Protein AF-A0A6G4ITS8-F1 (afdb_monomer_lite)

Foldseek 3Di:
DVVVVVVVVVVVVVVVVVVVVVVVVVVVVVPDPPDPDDDDDPDDPVPDDPVVVVVVVVVVCVVVVHDDDDDDPPPPPPPDD

Structure (mmCIF, N/CA/C/O backbone):
data_AF-A0A6G4ITS8-F1
#
_entry.id   AF-A0A6G4ITS8-F1
#
loop_
_atom_site.group_PDB
_atom_site.id
_atom_site.type_symbol
_atom_site.label_atom_id
_atom_site.label_alt_id
_atom_site.label_comp_id
_atom_site.label_asym_id
_atom_site.label_entity_id
_atom_site.label_seq_id
_atom_site.pdbx_PDB_ins_code
_atom_site.Cartn_x
_atom_site.Cartn_y
_atom_site.Cartn_z
_atom_site.occupancy
_atom_site.B_iso_or_equiv
_atom_site.auth_seq_id
_atom_site.auth_comp_id
_atom_site.auth_asym_id
_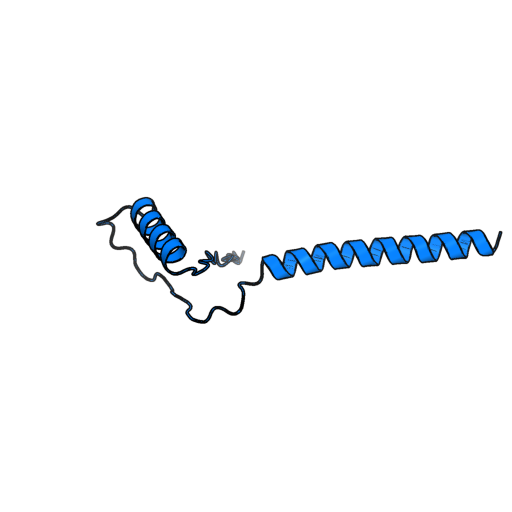atom_site.auth_atom_id
_atom_site.pdbx_PDB_model_num
ATOM 1 N N . MET A 1 1 ? 39.596 0.460 -21.135 1.00 68.75 1 MET A N 1
ATOM 2 C CA . MET A 1 1 ? 39.650 -1.019 -21.049 1.00 68.75 1 MET A CA 1
ATOM 3 C C . MET A 1 1 ? 38.286 -1.582 -21.429 1.00 68.75 1 MET A C 1
ATOM 5 O O . MET A 1 1 ? 37.304 -1.147 -20.844 1.00 68.75 1 MET A O 1
ATOM 9 N N . LYS A 1 2 ? 38.192 -2.480 -22.424 1.00 72.75 2 LYS A N 1
ATOM 10 C CA . LYS A 1 2 ? 36.900 -2.990 -22.946 1.00 72.75 2 LYS A CA 1
ATOM 11 C C . LYS A 1 2 ? 35.986 -3.570 -21.852 1.00 72.75 2 LYS A C 1
ATOM 13 O O . LYS A 1 2 ? 34.780 -3.391 -21.913 1.00 72.75 2 LYS A O 1
ATOM 18 N N . TRP A 1 3 ? 36.574 -4.180 -20.826 1.00 78.81 3 TRP A N 1
ATOM 19 C CA . TRP A 1 3 ? 35.852 -4.822 -19.725 1.00 78.81 3 TRP A CA 1
ATOM 20 C C . TRP A 1 3 ? 35.209 -3.834 -18.746 1.00 78.81 3 TRP A C 1
ATOM 22 O O . TRP A 1 3 ? 34.145 -4.113 -18.212 1.00 78.81 3 TRP A O 1
ATOM 32 N N . PHE A 1 4 ? 35.801 -2.650 -18.565 1.00 84.75 4 PHE A N 1
ATOM 33 C CA . PHE A 1 4 ? 35.240 -1.619 -17.688 1.00 84.75 4 PHE A CA 1
ATOM 34 C C . PHE A 1 4 ? 33.901 -1.086 -18.212 1.00 84.75 4 PHE A C 1
ATOM 36 O O . PHE A 1 4 ? 32.970 -0.899 -17.438 1.00 84.75 4 PHE A O 1
ATOM 43 N N . LYS A 1 5 ? 33.785 -0.899 -19.534 1.00 84.38 5 LYS A N 1
ATOM 44 C CA . LYS A 1 5 ? 32.518 -0.488 -20.159 1.00 84.38 5 LYS A CA 1
ATOM 45 C C . LYS A 1 5 ? 31.422 -1.529 -19.939 1.00 84.38 5 LYS A C 1
ATOM 47 O O . LYS A 1 5 ? 30.323 -1.172 -19.555 1.00 84.38 5 LYS A O 1
ATOM 52 N N . LEU A 1 6 ? 31.763 -2.808 -20.090 1.00 88.12 6 LEU A N 1
ATOM 53 C CA . LEU A 1 6 ? 30.816 -3.910 -19.926 1.00 88.12 6 LEU A CA 1
ATOM 54 C C . LEU A 1 6 ? 30.292 -3.996 -18.481 1.00 88.12 6 LEU A C 1
ATOM 56 O O . LEU A 1 6 ? 29.094 -4.134 -18.263 1.00 88.12 6 LEU A O 1
ATOM 60 N N . ILE A 1 7 ? 31.173 -3.840 -17.490 1.00 91.81 7 ILE A N 1
ATOM 61 C CA . ILE A 1 7 ? 30.785 -3.814 -16.070 1.00 91.81 7 ILE A CA 1
ATOM 62 C C . ILE A 1 7 ? 29.873 -2.618 -15.771 1.00 91.81 7 ILE A C 1
ATOM 64 O O . ILE A 1 7 ? 28.881 -2.763 -15.057 1.00 91.81 7 ILE A O 1
ATOM 68 N N . LEU A 1 8 ? 30.182 -1.449 -16.336 1.00 91.25 8 LEU A N 1
ATOM 69 C CA . LEU A 1 8 ? 29.370 -0.246 -16.172 1.00 91.25 8 LEU A CA 1
ATOM 70 C C . LEU A 1 8 ? 27.967 -0.425 -16.773 1.00 91.25 8 LEU A C 1
ATOM 72 O O . LEU A 1 8 ? 26.983 -0.118 -16.105 1.00 91.25 8 LEU A O 1
ATOM 76 N N . ASP A 1 9 ? 27.875 -0.989 -17.979 1.00 89.44 9 ASP A N 1
ATOM 77 C CA . ASP A 1 9 ? 26.602 -1.239 -18.664 1.00 89.44 9 ASP A CA 1
ATOM 78 C C . ASP A 1 9 ? 25.715 -2.212 -17.870 1.00 89.44 9 ASP A C 1
ATOM 80 O O . ASP A 1 9 ? 24.532 -1.946 -17.652 1.00 89.44 9 ASP A O 1
ATOM 84 N N . VAL A 1 10 ? 26.290 -3.304 -17.352 1.00 95.00 10 VAL A N 1
ATOM 85 C CA . VAL A 1 10 ? 25.567 -4.266 -16.499 1.00 95.00 10 VAL A CA 1
ATOM 86 C C . VAL A 1 10 ? 25.093 -3.612 -15.199 1.00 95.00 10 VAL A C 1
ATOM 88 O O . VAL A 1 10 ? 23.969 -3.847 -14.759 1.00 95.00 10 VAL A O 1
ATOM 91 N N . THR A 1 11 ? 25.919 -2.755 -14.598 1.00 95.38 11 THR A N 1
ATOM 92 C CA . THR A 1 11 ? 25.570 -2.055 -13.352 1.00 95.38 11 THR A CA 1
ATOM 93 C C . THR A 1 11 ? 24.396 -1.097 -13.565 1.00 95.38 11 THR A C 1
ATOM 95 O O . THR A 1 11 ? 23.461 -1.080 -12.767 1.00 95.38 11 THR A O 1
ATOM 98 N N . ILE A 1 12 ? 24.406 -0.340 -14.667 1.00 95.25 12 ILE A N 1
ATOM 99 C CA . ILE A 1 12 ? 23.313 0.570 -15.039 1.00 95.25 12 ILE A CA 1
ATOM 100 C C . ILE A 1 12 ? 22.028 -0.217 -15.305 1.00 95.25 12 ILE A C 1
ATOM 102 O O . ILE A 1 12 ? 20.957 0.185 -14.853 1.00 95.25 12 ILE A O 1
ATOM 106 N N . PHE A 1 13 ? 22.127 -1.364 -15.979 1.00 96.00 13 PHE A N 1
ATOM 107 C CA . PHE A 1 13 ? 20.974 -2.219 -16.243 1.00 96.00 13 PHE A CA 1
ATOM 108 C C . PHE A 1 13 ? 20.325 -2.734 -14.950 1.00 96.00 13 PHE A C 1
ATOM 110 O O . PHE A 1 13 ? 19.108 -2.647 -14.792 1.00 96.00 13 PHE A O 1
ATOM 117 N N . ILE A 1 14 ? 21.133 -3.197 -13.990 1.00 95.94 14 ILE A N 1
ATOM 118 C CA . ILE A 1 14 ? 20.649 -3.628 -12.670 1.00 95.94 14 ILE A CA 1
ATOM 119 C C . ILE A 1 14 ? 19.988 -2.460 -11.926 1.00 95.94 14 ILE A C 1
ATOM 121 O O . ILE A 1 14 ? 18.924 -2.635 -11.336 1.00 95.94 14 ILE A O 1
ATOM 125 N N . LEU A 1 15 ? 20.575 -1.261 -11.988 1.00 96.50 15 LEU A N 1
ATOM 126 C CA . LEU A 1 15 ? 20.019 -0.070 -11.347 1.00 96.50 15 LEU A CA 1
ATOM 127 C C . LEU A 1 15 ? 18.623 0.270 -11.895 1.00 96.50 15 LEU A C 1
ATOM 129 O O . LEU A 1 15 ? 17.699 0.505 -11.120 1.00 96.50 15 LEU A O 1
ATOM 133 N N . ILE A 1 16 ? 18.459 0.247 -13.222 1.00 95.44 16 ILE A N 1
ATOM 134 C CA . ILE A 1 16 ? 17.172 0.498 -13.888 1.00 95.44 16 ILE A CA 1
ATOM 135 C C . ILE A 1 16 ? 16.152 -0.582 -13.512 1.00 95.44 16 ILE A C 1
ATOM 137 O O . ILE A 1 16 ? 15.008 -0.255 -13.201 1.00 95.44 16 ILE A O 1
ATOM 141 N N . ALA A 1 17 ? 16.559 -1.854 -13.490 1.00 95.12 17 ALA A N 1
ATOM 142 C CA . ALA A 1 17 ? 15.680 -2.962 -13.125 1.00 95.12 17 ALA A CA 1
ATOM 143 C C . ALA A 1 17 ? 15.151 -2.834 -11.688 1.00 95.12 17 ALA A C 1
ATOM 145 O O . ALA A 1 17 ? 13.959 -3.026 -11.458 1.00 95.12 17 ALA A O 1
ATOM 146 N N . ILE A 1 18 ? 16.004 -2.452 -10.733 1.00 94.88 18 ILE A N 1
ATOM 147 C CA . ILE A 1 18 ? 15.588 -2.203 -9.344 1.00 94.88 18 ILE A CA 1
ATOM 148 C C . ILE A 1 18 ? 14.632 -1.008 -9.275 1.00 94.88 18 ILE A C 1
ATOM 150 O O . ILE A 1 18 ? 13.630 -1.072 -8.566 1.00 94.88 18 ILE A O 1
ATOM 154 N N . LEU A 1 19 ? 14.906 0.065 -10.022 1.00 92.56 19 LEU A N 1
ATOM 155 C CA . LEU A 1 19 ? 14.049 1.251 -10.041 1.00 92.56 19 LEU A CA 1
ATOM 156 C C . LEU A 1 19 ? 12.635 0.918 -10.540 1.00 92.56 19 LEU A C 1
ATOM 158 O O . LEU A 1 19 ? 11.648 1.305 -9.916 1.00 92.56 19 LEU A O 1
ATOM 162 N N . LEU A 1 20 ? 12.550 0.158 -11.637 1.00 90.06 20 LEU A N 1
ATOM 163 C CA . LEU A 1 20 ? 11.288 -0.333 -12.185 1.00 90.06 20 LEU A CA 1
ATOM 164 C C . LEU A 1 20 ? 10.592 -1.282 -11.211 1.00 90.06 20 LEU A C 1
ATOM 166 O O . LEU A 1 20 ? 9.394 -1.151 -10.993 1.00 90.06 20 LEU A O 1
ATOM 170 N N . PHE A 1 21 ? 11.336 -2.185 -10.571 1.00 89.00 21 PHE A N 1
ATOM 171 C CA . PHE A 1 21 ? 10.777 -3.105 -9.586 1.00 89.00 21 PHE A CA 1
ATOM 172 C C . PHE A 1 21 ? 10.141 -2.363 -8.406 1.00 89.00 21 PHE A C 1
ATOM 174 O O . PHE A 1 21 ? 9.013 -2.665 -8.036 1.00 89.00 21 PHE A O 1
ATOM 181 N N . VAL A 1 22 ? 10.822 -1.358 -7.846 1.00 86.44 22 VAL A N 1
ATOM 182 C CA . VAL A 1 22 ? 10.281 -0.534 -6.752 1.00 86.44 22 VAL A CA 1
ATOM 183 C C . VAL A 1 22 ? 9.045 0.242 -7.203 1.00 86.44 22 VAL A C 1
ATOM 185 O O . VAL A 1 22 ? 8.063 0.308 -6.465 1.00 86.44 22 VAL A O 1
ATOM 188 N N . TYR A 1 23 ? 9.073 0.810 -8.411 1.00 81.56 23 TYR A N 1
ATOM 189 C CA . TYR A 1 23 ? 7.938 1.544 -8.966 1.00 81.56 23 TYR A CA 1
ATOM 190 C C . TYR A 1 23 ? 6.708 0.643 -9.141 1.00 81.56 23 TYR A C 1
ATOM 192 O O . TYR A 1 23 ? 5.642 0.952 -8.616 1.00 81.56 23 TYR A O 1
ATOM 200 N N . THR A 1 24 ? 6.872 -0.508 -9.794 1.00 76.12 24 THR A N 1
ATOM 201 C CA . THR A 1 24 ? 5.793 -1.479 -10.009 1.00 76.12 24 THR A CA 1
ATOM 202 C C . THR A 1 24 ? 5.314 -2.100 -8.699 1.00 76.12 24 THR A C 1
ATOM 204 O O . THR A 1 24 ? 4.121 -2.332 -8.532 1.00 76.12 24 THR A O 1
ATOM 207 N N . TYR A 1 25 ? 6.203 -2.363 -7.740 1.00 72.50 25 TYR A N 1
ATOM 208 C CA . TYR A 1 25 ? 5.803 -2.865 -6.426 1.00 72.50 25 TYR A CA 1
ATOM 209 C C . TYR A 1 25 ? 4.899 -1.860 -5.703 1.00 72.50 25 TYR A C 1
ATOM 211 O O . TYR A 1 25 ? 3.844 -2.237 -5.204 1.00 72.50 25 TYR A O 1
ATOM 219 N N . LYS A 1 26 ? 5.257 -0.571 -5.735 1.00 65.19 26 LYS A N 1
ATOM 220 C CA . LYS A 1 26 ? 4.437 0.503 -5.167 1.00 65.19 26 LYS A CA 1
ATOM 221 C C . LYS A 1 26 ? 3.095 0.664 -5.892 1.00 65.19 26 LYS A C 1
ATOM 223 O O . LYS A 1 26 ? 2.078 0.875 -5.244 1.00 65.19 26 LYS A O 1
ATOM 228 N N . GLU A 1 27 ? 3.072 0.520 -7.216 1.00 56.78 27 GLU A N 1
ATOM 229 C CA . GLU A 1 27 ? 1.828 0.543 -7.996 1.00 56.78 27 GLU A CA 1
ATOM 230 C C . GLU A 1 27 ? 0.897 -0.618 -7.601 1.00 56.78 27 GLU A C 1
ATOM 232 O O . GLU A 1 27 ? -0.297 -0.413 -7.417 1.00 56.78 27 GLU A O 1
ATOM 237 N N . ASN A 1 28 ? 1.437 -1.814 -7.344 1.00 58.56 28 ASN A N 1
ATOM 238 C CA . ASN A 1 28 ? 0.648 -2.955 -6.861 1.00 58.56 28 ASN A CA 1
ATOM 239 C C . ASN A 1 28 ? 0.106 -2.786 -5.431 1.00 58.56 28 ASN A C 1
ATOM 241 O O . ASN A 1 28 ? -0.885 -3.426 -5.091 1.00 58.56 28 ASN A O 1
ATOM 245 N N . GLU A 1 29 ? 0.705 -1.931 -4.598 1.00 56.47 29 GLU A N 1
ATOM 246 C CA . GLU A 1 29 ? 0.126 -1.554 -3.299 1.00 56.47 29 GLU A CA 1
ATOM 247 C C . GLU A 1 29 ? -1.055 -0.575 -3.451 1.00 56.47 29 GLU A C 1
ATOM 249 O O . GLU A 1 29 ? -1.945 -0.541 -2.599 1.00 56.47 29 GLU A O 1
ATOM 254 N N . GLU A 1 30 ? -1.083 0.213 -4.533 1.00 52.25 30 GLU A N 1
ATOM 255 C CA . GLU A 1 30 ? -2.159 1.166 -4.841 1.00 52.25 30 GLU A CA 1
ATOM 256 C C . GLU A 1 30 ? -3.348 0.517 -5.570 1.00 52.25 30 GLU A C 1
ATOM 258 O O . GLU A 1 30 ? -4.469 1.038 -5.515 1.00 52.25 30 GLU A O 1
ATOM 263 N N . ILE A 1 31 ? -3.147 -0.642 -6.205 1.00 54.78 31 ILE A N 1
ATOM 264 C CA . ILE A 1 31 ? -4.234 -1.435 -6.781 1.00 54.78 31 ILE A CA 1
ATOM 265 C C . ILE A 1 31 ? -4.955 -2.137 -5.630 1.00 54.78 31 ILE A C 1
ATOM 267 O O . ILE A 1 31 ? -4.440 -3.073 -5.021 1.00 54.78 31 ILE A O 1
ATOM 271 N N . LEU A 1 32 ? -6.165 -1.662 -5.325 1.00 57.44 32 LEU A N 1
ATOM 272 C CA . LEU A 1 32 ? -7.082 -2.302 -4.383 1.00 57.44 32 LEU A CA 1
ATOM 273 C C . LEU A 1 32 ? -7.092 -3.820 -4.641 1.00 57.44 32 LEU A C 1
ATOM 275 O O . LEU A 1 32 ? -7.471 -4.224 -5.744 1.00 57.44 32 LEU A O 1
ATOM 279 N N . PRO A 1 33 ? -6.675 -4.659 -3.674 1.00 54.28 33 PRO A N 1
ATOM 280 C CA . PRO A 1 33 ? -6.652 -6.100 -3.875 1.00 54.28 33 PRO A CA 1
ATOM 281 C C . PRO A 1 33 ? -8.069 -6.561 -4.193 1.00 54.28 33 PRO A C 1
ATOM 283 O O . PRO A 1 33 ? -8.992 -6.130 -3.504 1.00 54.28 33 PRO A O 1
ATOM 286 N N . ASP A 1 34 ? -8.209 -7.393 -5.231 1.00 56.28 34 ASP A N 1
ATOM 287 C CA . ASP A 1 34 ? -9.455 -7.917 -5.814 1.00 56.28 34 ASP A CA 1
ATOM 288 C C . ASP A 1 34 ? -10.636 -7.912 -4.821 1.00 56.28 34 ASP A C 1
ATOM 290 O O . ASP A 1 34 ? -10.841 -8.836 -4.022 1.00 56.28 34 ASP A O 1
ATOM 294 N N . THR A 1 35 ? -11.350 -6.779 -4.766 1.00 57.84 35 THR A N 1
ATOM 295 C CA . THR A 1 35 ? -12.290 -6.515 -3.677 1.00 57.84 35 THR A CA 1
ATOM 296 C C . THR A 1 35 ? -13.539 -7.344 -3.913 1.00 57.84 35 THR A C 1
ATOM 298 O O . THR A 1 35 ? -14.349 -7.005 -4.774 1.00 57.84 35 THR A O 1
ATOM 301 N N . LYS A 1 36 ? -13.744 -8.398 -3.117 1.00 59.03 36 LYS A N 1
ATOM 302 C CA . LYS A 1 36 ? -14.936 -9.258 -3.241 1.00 59.03 36 LYS A CA 1
ATOM 303 C C . LYS A 1 36 ? -16.263 -8.501 -3.086 1.00 59.03 36 LYS A C 1
ATOM 305 O O . LYS A 1 36 ? -17.272 -8.955 -3.612 1.00 59.03 36 LYS A O 1
ATOM 310 N N . TYR A 1 37 ? -16.269 -7.367 -2.375 1.00 62.19 37 TYR A N 1
ATOM 311 C CA . TYR A 1 37 ? -17.479 -6.601 -2.059 1.00 62.19 37 TYR A CA 1
ATOM 312 C C . TYR A 1 37 ? -17.227 -5.083 -2.115 1.00 62.19 37 TYR A C 1
ATOM 314 O O . TYR A 1 37 ? -16.874 -4.482 -1.097 1.00 62.19 37 TYR A O 1
ATOM 322 N N . PRO A 1 38 ? -17.395 -4.432 -3.279 1.00 64.12 38 PRO A N 1
ATOM 323 C CA . PRO A 1 38 ? -17.344 -2.977 -3.361 1.00 64.12 38 PRO A CA 1
ATOM 324 C C . PRO A 1 38 ? -18.576 -2.360 -2.677 1.00 64.12 38 PRO A C 1
ATOM 326 O O . PRO A 1 38 ? -19.713 -2.670 -3.027 1.00 64.12 38 PRO A O 1
ATOM 329 N N . ILE A 1 39 ? -18.358 -1.465 -1.708 1.00 67.69 39 ILE A N 1
ATOM 330 C CA . ILE A 1 39 ? -19.428 -0.720 -1.025 1.00 67.69 39 ILE A CA 1
ATOM 331 C C . ILE A 1 39 ? -19.309 0.757 -1.405 1.00 67.69 39 ILE A C 1
ATOM 333 O O . ILE A 1 39 ? -18.368 1.438 -0.997 1.00 67.69 39 ILE A O 1
ATOM 337 N N . ALA A 1 40 ? -20.277 1.263 -2.169 1.00 67.38 40 ALA A N 1
ATOM 338 C CA . ALA A 1 40 ? -20.381 2.680 -2.502 1.00 67.38 40 ALA A CA 1
ATOM 339 C C . ALA A 1 40 ? -21.306 3.390 -1.503 1.00 67.38 40 ALA A C 1
ATOM 341 O O . ALA A 1 40 ? -22.472 3.030 -1.351 1.00 67.38 40 ALA A O 1
ATOM 342 N N . VAL A 1 41 ? -20.794 4.417 -0.823 1.00 66.12 41 VAL A N 1
ATOM 343 C CA . VAL A 1 41 ? -21.607 5.267 0.059 1.00 66.12 41 VAL A CA 1
ATOM 344 C C . VAL A 1 41 ? -22.254 6.354 -0.796 1.00 66.12 41 VAL A C 1
ATOM 346 O O . VAL A 1 41 ? -21.605 7.344 -1.124 1.00 66.12 41 VAL A O 1
ATOM 349 N N . THR A 1 42 ? -23.516 6.159 -1.180 1.00 69.44 42 THR A N 1
ATOM 350 C CA . THR A 1 42 ? -24.260 7.096 -2.041 1.00 69.44 42 THR A CA 1
ATOM 351 C C . THR A 1 42 ? -24.779 8.312 -1.284 1.00 69.44 42 THR A C 1
ATOM 353 O O . THR A 1 42 ? -24.821 9.403 -1.838 1.00 69.44 42 THR A O 1
ATOM 356 N N . ASP A 1 43 ? -25.135 8.139 -0.010 1.00 67.94 43 ASP A N 1
ATOM 357 C CA . ASP A 1 43 ? -25.718 9.195 0.810 1.00 67.94 43 ASP A CA 1
ATOM 358 C C . ASP A 1 43 ? -25.297 9.081 2.275 1.00 67.94 43 ASP A C 1
ATOM 360 O O . ASP A 1 43 ? -25.132 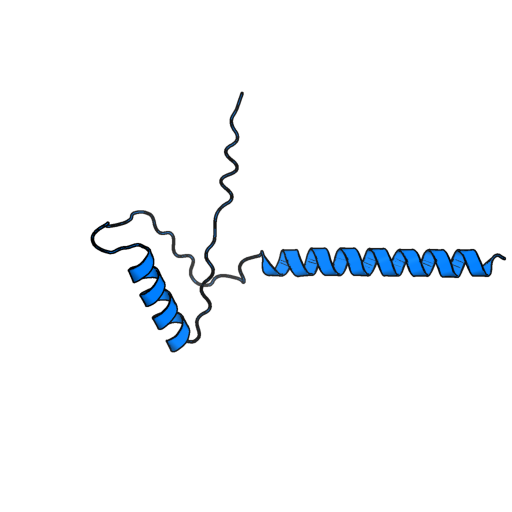7.986 2.821 1.00 67.94 43 ASP A O 1
ATOM 364 N N . TRP A 1 44 ? -25.123 10.230 2.932 1.00 72.38 44 TRP A N 1
ATOM 365 C CA . TRP A 1 44 ? -24.702 10.292 4.330 1.00 72.38 44 TRP A CA 1
ATOM 366 C C . TRP A 1 44 ? -25.811 10.838 5.220 1.00 72.38 44 TRP A C 1
ATOM 368 O O . TRP A 1 44 ? -26.015 12.052 5.317 1.00 72.38 44 TRP A O 1
ATOM 378 N N . ASN A 1 45 ? -26.474 9.950 5.962 1.00 70.44 45 ASN A N 1
ATOM 379 C CA . ASN A 1 45 ? -27.366 10.368 7.034 1.00 70.44 45 ASN A CA 1
ATOM 380 C C . ASN A 1 45 ? -26.529 10.963 8.183 1.00 70.44 45 ASN A C 1
ATOM 382 O O . ASN A 1 45 ? -25.902 10.244 8.962 1.00 70.44 45 ASN A O 1
ATOM 386 N N . LYS A 1 46 ? -26.517 12.299 8.287 1.00 74.06 46 LYS A N 1
ATOM 387 C CA . LYS A 1 46 ? -25.735 13.095 9.256 1.00 74.06 46 LYS A CA 1
ATOM 388 C C . LYS A 1 46 ? -26.099 12.857 10.731 1.00 74.06 46 LYS A C 1
ATOM 390 O O . LYS A 1 46 ? -25.555 13.540 11.592 1.00 74.06 46 LYS A O 1
ATOM 395 N N . LYS A 1 47 ? -26.978 11.896 11.039 1.00 81.38 47 LYS A N 1
ATOM 396 C CA . LYS A 1 47 ? -27.292 11.459 12.406 1.00 81.38 47 LYS A CA 1
ATOM 397 C C . LYS A 1 47 ? -26.048 11.019 13.190 1.00 81.38 47 LYS A C 1
ATOM 399 O O . LYS A 1 47 ? -26.013 11.203 14.400 1.00 81.38 47 LYS A O 1
ATOM 404 N N . TYR A 1 48 ? -25.040 10.475 12.506 1.00 75.06 48 TYR A N 1
ATOM 405 C CA . TYR A 1 48 ? -23.766 10.075 13.106 1.00 75.06 48 TYR A CA 1
ATOM 406 C C . TYR A 1 48 ? -22.589 10.748 12.400 1.00 75.06 48 TYR A C 1
ATOM 408 O O . TYR A 1 48 ? -22.617 11.009 11.189 1.00 75.06 48 TYR A O 1
ATOM 416 N N . SER A 1 49 ? -21.534 11.037 13.163 1.00 79.88 49 SER A N 1
ATOM 417 C CA . SER A 1 49 ? -20.323 11.637 12.604 1.00 79.88 49 SER A CA 1
ATOM 418 C C . SER A 1 49 ? -19.580 10.629 11.724 1.00 79.88 49 SER A C 1
ATOM 420 O O . SER A 1 49 ? -19.530 9.438 12.032 1.00 79.88 49 SER A O 1
ATOM 422 N N . LYS A 1 50 ? -18.938 11.103 10.646 1.00 77.69 50 LYS A N 1
ATOM 423 C CA . LYS A 1 50 ? -18.103 10.249 9.776 1.00 77.69 50 LYS A CA 1
ATOM 424 C C . LYS A 1 50 ? -17.081 9.446 10.576 1.00 77.69 50 LYS A C 1
ATOM 426 O O . LYS A 1 50 ? -16.911 8.254 10.346 1.00 77.69 50 LYS A O 1
ATOM 431 N N . ASN A 1 51 ? -16.459 10.090 11.558 1.00 80.69 51 ASN A N 1
ATOM 432 C CA . ASN A 1 51 ? -15.448 9.479 12.411 1.00 80.69 51 ASN A CA 1
ATOM 433 C C . ASN A 1 51 ? -15.995 8.307 13.245 1.00 80.69 51 ASN A C 1
ATOM 435 O O . ASN A 1 51 ? -15.335 7.283 13.390 1.00 80.69 51 ASN A O 1
ATOM 439 N N . GLU A 1 52 ? -17.211 8.434 13.774 1.00 81.12 52 GLU A N 1
ATOM 440 C CA . GLU A 1 52 ? -17.846 7.392 14.587 1.00 81.12 52 GLU A CA 1
ATOM 441 C C . GLU A 1 52 ? -18.165 6.140 13.766 1.00 81.12 52 GLU A C 1
ATOM 443 O O . GLU A 1 52 ? -17.866 5.023 14.191 1.00 81.12 52 GLU A O 1
ATOM 448 N N . ILE A 1 53 ? -18.686 6.322 12.552 1.00 80.75 53 ILE A N 1
ATOM 449 C CA . ILE A 1 53 ? -18.961 5.206 11.643 1.00 80.75 53 ILE A CA 1
ATOM 450 C C . ILE A 1 53 ? -17.653 4.529 11.215 1.00 80.75 53 ILE A C 1
ATOM 452 O O . ILE A 1 53 ? -17.563 3.305 11.286 1.00 80.75 53 ILE A O 1
ATOM 456 N N . TYR A 1 54 ? -16.611 5.290 10.852 1.00 80.81 54 TYR A N 1
ATOM 457 C CA . TYR A 1 54 ? -15.309 4.709 10.499 1.00 80.81 54 TYR A CA 1
ATOM 458 C C . TYR A 1 54 ? -14.693 3.907 11.646 1.00 80.81 54 TYR A C 1
ATOM 460 O O . TYR A 1 54 ? -14.144 2.833 11.412 1.00 80.81 54 TYR A O 1
ATOM 468 N N . LYS A 1 55 ? -14.811 4.380 12.893 1.00 84.44 55 LYS A N 1
ATOM 469 C CA . LYS A 1 55 ? -14.356 3.618 14.065 1.00 84.44 55 LYS A CA 1
ATOM 470 C C . LYS A 1 55 ? -15.077 2.279 14.183 1.00 84.44 55 LYS A C 1
ATOM 472 O O . LYS A 1 55 ? -14.424 1.266 14.410 1.00 84.44 55 LYS A O 1
ATOM 477 N N . ARG A 1 56 ? -16.398 2.268 13.994 1.00 82.31 56 ARG A N 1
ATOM 478 C CA . ARG A 1 56 ? -17.212 1.048 14.068 1.00 82.31 56 ARG A CA 1
ATOM 479 C C . ARG A 1 56 ? -16.868 0.060 12.956 1.00 82.31 56 ARG A C 1
ATOM 481 O O . ARG A 1 56 ? -16.690 -1.121 13.229 1.00 82.31 56 ARG A O 1
ATOM 488 N N . ILE A 1 57 ? -16.710 0.565 11.734 1.00 82.12 57 ILE A N 1
ATOM 489 C CA . ILE A 1 57 ? -16.283 -0.210 10.566 1.00 82.12 57 ILE A CA 1
ATOM 490 C C . ILE A 1 57 ? -14.903 -0.837 10.816 1.00 82.12 57 ILE A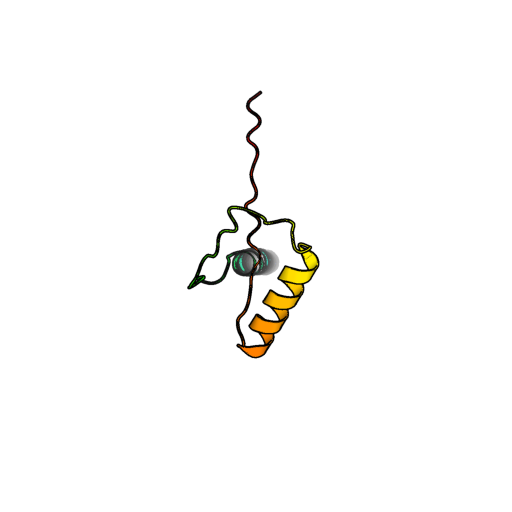 C 1
ATOM 492 O O . ILE A 1 57 ? -14.737 -2.040 10.647 1.00 82.12 57 ILE A O 1
ATOM 496 N N . ASN A 1 58 ? -13.935 -0.056 11.304 1.00 81.00 58 ASN A N 1
ATOM 497 C CA . ASN A 1 58 ? -12.596 -0.556 11.625 1.00 81.00 58 ASN A CA 1
ATOM 498 C C . ASN A 1 58 ? -12.597 -1.583 12.765 1.00 81.00 58 ASN A C 1
ATOM 500 O O . ASN A 1 58 ? -11.804 -2.520 12.749 1.00 81.00 58 ASN A O 1
ATOM 504 N N . GLN A 1 59 ? -13.461 -1.412 13.767 1.00 84.44 59 GLN A N 1
ATOM 505 C CA . GLN A 1 59 ? -13.599 -2.369 14.865 1.00 84.44 59 GLN A CA 1
ATOM 506 C C . GLN A 1 59 ? -14.176 -3.701 14.373 1.00 84.44 59 GLN A C 1
ATOM 508 O O . GLN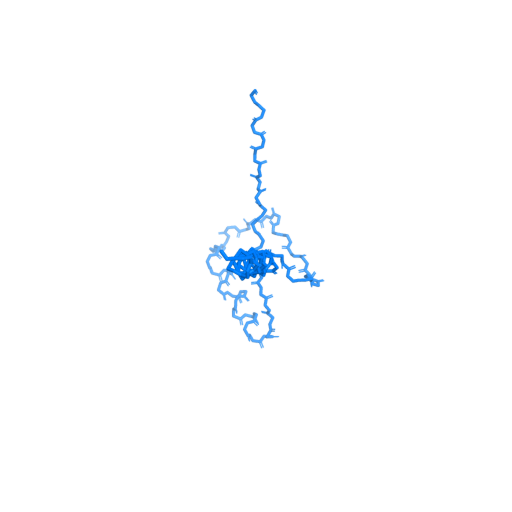 A 1 59 ? -13.664 -4.756 14.734 1.00 84.44 59 GLN A O 1
ATOM 513 N N . PHE A 1 60 ? -15.195 -3.651 13.515 1.00 83.44 60 PHE A N 1
ATOM 514 C CA . PHE A 1 60 ? -15.766 -4.833 12.876 1.00 83.44 60 PHE A CA 1
ATOM 515 C C . PHE A 1 60 ? -14.731 -5.560 12.006 1.00 83.44 60 PHE A C 1
ATOM 517 O O . PHE A 1 60 ? -14.508 -6.753 12.184 1.00 83.44 60 PHE A O 1
ATOM 524 N N . ALA A 1 61 ? -14.011 -4.825 11.154 1.00 80.31 61 ALA A N 1
ATOM 525 C CA . ALA A 1 61 ? -12.945 -5.372 10.316 1.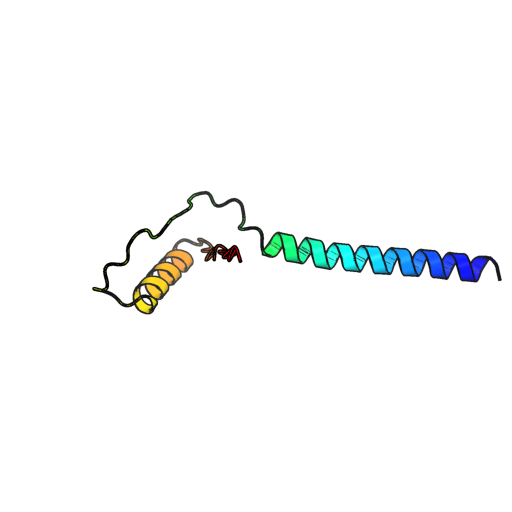00 80.31 61 ALA A CA 1
ATOM 526 C C . ALA A 1 61 ? -11.849 -6.088 11.113 1.00 80.31 61 ALA A C 1
ATOM 528 O O . ALA A 1 61 ? -11.430 -7.181 10.743 1.00 80.31 61 ALA A O 1
ATOM 529 N N . LYS A 1 62 ? -11.404 -5.503 12.232 1.00 81.69 62 LYS A N 1
ATOM 530 C CA . LYS A 1 62 ? -10.423 -6.148 13.117 1.00 81.69 62 LYS A CA 1
ATOM 531 C C . LYS A 1 62 ? -10.942 -7.460 13.700 1.00 81.69 62 LYS A C 1
ATOM 533 O O . LYS A 1 62 ? -10.178 -8.416 13.783 1.00 81.69 62 LYS A O 1
ATOM 538 N N . ASN A 1 63 ? -12.215 -7.499 14.091 1.00 83.19 63 ASN A N 1
ATOM 539 C CA . ASN A 1 63 ? -12.827 -8.684 14.688 1.00 83.19 63 ASN A CA 1
ATOM 540 C C . ASN A 1 63 ? -13.028 -9.812 13.667 1.00 83.19 63 ASN A C 1
ATOM 542 O O . ASN A 1 63 ? -12.825 -10.972 14.008 1.00 83.19 63 ASN A O 1
ATOM 546 N N . GLU A 1 64 ? -13.392 -9.479 12.428 1.00 80.00 64 GLU A N 1
ATOM 547 C CA . GLU A 1 64 ? -13.633 -10.462 11.361 1.00 80.00 64 GLU A CA 1
ATOM 548 C C . GLU A 1 64 ? -12.403 -10.747 10.485 1.00 80.00 64 GLU A C 1
ATOM 550 O O . GLU A 1 64 ? -12.485 -11.512 9.529 1.00 80.00 64 GLU A O 1
ATOM 555 N N . ASN A 1 65 ? -11.250 -10.153 10.812 1.00 78.62 65 ASN A N 1
ATOM 556 C CA . ASN A 1 65 ? -10.017 -10.254 10.027 1.00 78.62 65 ASN A CA 1
ATOM 557 C C . ASN A 1 65 ? -10.187 -9.785 8.564 1.00 78.62 65 ASN A C 1
ATOM 559 O O . ASN A 1 65 ? -9.604 -10.341 7.637 1.00 78.62 65 ASN A O 1
ATOM 563 N N . VAL A 1 66 ? -10.992 -8.740 8.352 1.00 74.00 66 VAL A N 1
ATOM 564 C CA . VAL A 1 66 ? -11.272 -8.163 7.030 1.00 74.00 66 VAL A CA 1
ATOM 565 C C . VAL A 1 66 ? -10.458 -6.886 6.836 1.00 74.00 66 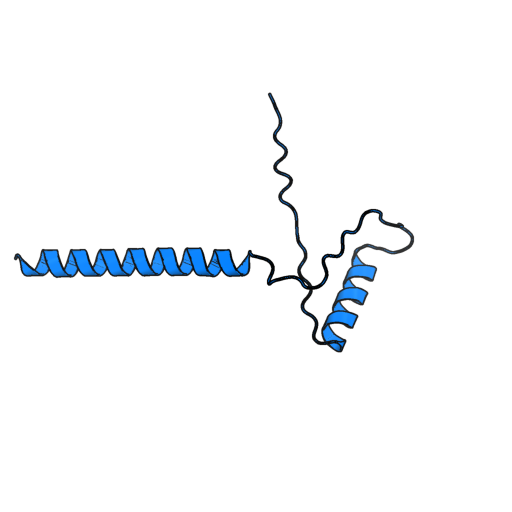VAL A C 1
ATOM 567 O O . VAL A 1 66 ? -10.526 -5.963 7.647 1.00 74.00 66 VAL A O 1
ATOM 570 N N . ALA A 1 67 ? -9.708 -6.800 5.736 1.00 70.00 67 ALA A N 1
ATOM 571 C CA . ALA A 1 67 ? -9.011 -5.578 5.346 1.00 70.00 67 ALA A CA 1
ATOM 572 C C . ALA A 1 67 ? -9.973 -4.619 4.627 1.00 70.00 67 ALA A C 1
ATOM 574 O O . ALA A 1 67 ? -10.641 -4.998 3.665 1.00 70.00 67 ALA A O 1
ATOM 575 N N . ILE A 1 68 ? -10.046 -3.371 5.096 1.00 69.56 68 ILE A N 1
ATOM 576 C CA . ILE A 1 68 ? -10.889 -2.329 4.500 1.00 69.56 68 ILE A CA 1
ATOM 577 C C . ILE A 1 68 ? -9.993 -1.279 3.872 1.00 69.56 68 ILE A C 1
ATOM 579 O O . ILE A 1 68 ? -9.187 -0.644 4.552 1.00 69.56 68 ILE A O 1
ATOM 583 N N . TYR A 1 69 ? -10.194 -1.060 2.580 1.00 69.06 69 TYR A N 1
ATOM 584 C CA . TYR A 1 69 ? -9.463 -0.069 1.815 1.00 69.06 69 TYR A CA 1
ATOM 585 C C . TYR A 1 69 ? -10.397 1.068 1.425 1.00 69.06 69 TYR A C 1
ATOM 587 O O . TYR A 1 69 ? -11.475 0.859 0.865 1.00 69.06 69 TYR A O 1
ATOM 595 N N . LYS A 1 70 ? -9.983 2.300 1.722 1.00 67.38 70 LYS A N 1
ATOM 596 C CA . LYS A 1 70 ? -10.695 3.487 1.261 1.00 67.38 70 LYS A CA 1
ATOM 597 C C . LYS A 1 70 ? -10.237 3.801 -0.158 1.00 67.38 70 LYS A C 1
ATOM 599 O O . LYS A 1 70 ? -9.179 4.397 -0.341 1.00 67.38 70 LYS A O 1
ATOM 604 N N . SER A 1 71 ? -11.061 3.465 -1.145 1.00 63.81 71 SER A N 1
ATOM 605 C CA . SER A 1 71 ? -10.874 3.995 -2.493 1.00 63.81 71 SER A CA 1
ATOM 606 C C . SER A 1 71 ? -11.239 5.475 -2.499 1.00 63.81 71 SER A C 1
ATOM 608 O O . SER A 1 71 ? -12.373 5.851 -2.196 1.00 63.81 71 SER A O 1
ATOM 610 N N . THR A 1 72 ? -10.267 6.327 -2.798 1.00 56.94 72 THR A N 1
ATOM 611 C CA . THR A 1 72 ? -10.551 7.704 -3.190 1.00 56.94 72 THR A CA 1
ATOM 612 C C . THR A 1 72 ? -10.439 7.700 -4.700 1.00 56.94 72 THR A C 1
ATOM 614 O O . THR A 1 72 ? -9.333 7.601 -5.222 1.00 56.94 72 THR A O 1
ATOM 617 N N . SER A 1 73 ? -11.566 7.746 -5.416 1.00 51.75 73 SER A N 1
ATOM 618 C CA . SER A 1 73 ? -11.497 8.028 -6.846 1.00 51.75 73 SER A CA 1
ATOM 619 C C . SER A 1 73 ? -10.806 9.379 -6.973 1.00 51.75 73 SER A C 1
ATOM 621 O O . SER A 1 73 ? -11.330 10.373 -6.461 1.00 51.75 73 SER A O 1
ATOM 623 N N . ASN A 1 74 ? -9.643 9.430 -7.620 1.00 43.22 74 ASN A N 1
ATOM 624 C CA . ASN A 1 74 ? -9.152 10.686 -8.158 1.00 43.22 74 ASN A CA 1
ATOM 625 C C . ASN A 1 74 ? -10.210 11.133 -9.166 1.00 43.22 74 ASN A C 1
ATOM 627 O O . ASN A 1 74 ? -10.198 10.720 -10.322 1.00 43.22 74 ASN A O 1
ATOM 631 N N . SER A 1 75 ? -11.177 11.929 -8.714 1.00 43.50 75 SER A N 1
ATOM 632 C CA . SER A 1 75 ? -11.977 12.747 -9.602 1.00 43.50 75 SER A CA 1
ATOM 633 C C . SER A 1 75 ? -10.990 13.734 -10.207 1.00 43.50 75 SER A C 1
ATOM 635 O O . SER A 1 75 ? -10.752 14.809 -9.655 1.00 43.50 75 SER A O 1
ATOM 637 N N . VAL A 1 76 ? -10.337 13.323 -11.294 1.00 40.91 76 VAL A N 1
ATOM 638 C CA . VAL A 1 76 ? -9.706 14.244 -12.224 1.00 40.91 76 VAL A CA 1
ATOM 639 C C . VAL A 1 76 ? -10.863 15.084 -12.741 1.00 40.91 76 VAL A C 1
ATOM 641 O O . VAL A 1 76 ? -11.595 14.682 -13.643 1.00 40.91 76 VAL A O 1
ATOM 644 N N . SER A 1 77 ? -11.105 16.215 -12.081 1.00 34.47 77 SER A N 1
ATOM 645 C CA . SER A 1 77 ? -11.922 17.274 -12.643 1.00 34.47 77 SER A CA 1
ATOM 646 C C . SER A 1 77 ? -11.179 17.748 -13.879 1.00 34.47 77 SER A C 1
ATOM 648 O O . SER A 1 77 ? -10.275 18.574 -13.789 1.00 34.47 77 SER A O 1
ATOM 650 N N . TYR A 1 78 ? -11.539 17.197 -15.035 1.00 37.66 78 TYR A N 1
ATOM 651 C CA . TYR A 1 78 ? -11.294 17.854 -16.305 1.00 37.66 78 TYR A CA 1
ATOM 652 C C . TYR A 1 78 ? -12.108 19.149 -16.284 1.00 37.66 78 TYR A C 1
ATOM 654 O O . TYR A 1 78 ? -13.277 19.184 -16.664 1.00 37.66 78 TYR A O 1
ATOM 662 N N . THR A 1 79 ? -11.510 20.223 -15.775 1.00 34.38 79 THR A N 1
ATOM 663 C CA . THR A 1 79 ? -11.931 21.574 -16.125 1.00 34.38 79 THR A CA 1
ATOM 664 C C . THR A 1 79 ? -11.617 21.746 -17.602 1.00 34.38 79 THR A C 1
ATOM 666 O O . THR A 1 79 ? -10.472 21.995 -17.970 1.00 34.38 79 THR A O 1
ATOM 669 N N . HIS A 1 80 ? -12.630 21.553 -18.445 1.00 33.66 80 HIS A N 1
ATOM 670 C CA . HIS A 1 80 ? -12.645 22.145 -19.773 1.00 33.66 80 HIS A CA 1
ATOM 671 C C . HIS A 1 80 ? -12.597 23.669 -19.597 1.00 33.66 80 HIS A C 1
ATOM 673 O O . HIS A 1 80 ? -13.566 24.270 -19.132 1.00 33.66 80 HIS A O 1
ATOM 679 N N . LEU A 1 81 ? -11.449 24.256 -19.928 1.00 36.12 81 LEU A N 1
ATOM 680 C CA . LEU A 1 81 ? -11.305 25.643 -20.357 1.00 36.12 81 LEU A CA 1
ATOM 681 C C . LEU A 1 81 ? -10.816 25.616 -21.803 1.00 36.12 81 LEU A C 1
ATOM 683 O O . LEU A 1 81 ? -9.906 24.801 -22.081 1.00 36.12 81 LEU A O 1
#

Organism: Staphylococcus aureus (NCBI:txid1280)

Radius of gyration: 22.73 Å; chains: 1; bounding box: 67×36×38 Å

pLDDT: mean 72.52, std 16.68, range [33.66, 96.5]

Sequence (81 aa):
MKWFKLILDVTIFILIAILLFVYTYKENEEILPDTKYPIAVTDWNKKYSKNEIYKRINQFAKNENVAIYKSTSNSVSYTHL

Secondary structure (DSSP, 8-state):
-HHHHHHHHHHHHHHHHHHHHHHHHHHHHHS----SS--------TTS-HHHHHHHHHHHHHHHT----------------